Protein AF-A0A662UHN3-F1 (afdb_monomer)

Secondary structure (DSSP, 8-state):
---EEEEEETTTTEEEEEETTEEEEEETT-SSEEEEETT-S-TT-EEEEEEEEEEEE--STTSPPEEEEEEEEEEETTTEEEEEEEETTT--EEEEEEE-

Foldseek 3Di:
DDKDFQDADVVLQWTWIDDQQKTFIDGPPDDGGLEIDHNNHDRPKDKHWDDKDWDFADLDPPDGTFIWIWTWMAIPPVRKIKIFIAGSVRRYTSDIDTDD

Mean predicted aligned error: 3.83 Å

pLDDT: mean 92.34, std 6.49, range [61.84, 98.25]

Sequence (100 aa):
MKEVVFFEDRYVGLKLVKDCRCLCVYKVGIIGPTDVRDDFFEANEEVEAVMKSFKEQVVEAGKPPRKVLIVKGVRRPQGKTFKIVLDVETGKIIRIMYEA

Radius of gyration: 13.31 Å; Cα contacts (8 Å, |Δi|>4): 222; chains: 1; bounding box: 29×28×34 Å

Solvent-accessible surface area (backbone atoms only — not comparable to full-atom values): 5647 Å² total; per-residue (Å²): 129,74,71,40,78,42,42,75,41,78,90,73,32,40,34,39,29,39,46,63,28,24,41,33,24,32,33,73,95,52,90,63,65,56,30,74,39,77,70,68,43,56,80,86,52,47,66,44,57,79,46,77,48,80,47,77,43,67,86,50,92,97,50,77,64,40,56,32,41,36,40,32,34,39,35,38,92,80,67,47,34,36,37,40,33,27,35,54,87,73,34,32,76,77,47,77,46,77,52,134

Structure (mmCIF, N/CA/C/O backbone):
data_AF-A0A662UHN3-F1
#
_entry.id   AF-A0A662UHN3-F1
#
loop_
_atom_site.group_PDB
_atom_site.id
_atom_site.type_symbol
_atom_site.label_atom_id
_atom_site.label_alt_id
_atom_site.label_comp_id
_atom_site.label_asym_id
_atom_site.label_entity_id
_atom_site.label_seq_id
_atom_site.pdbx_PDB_ins_code
_atom_site.Cartn_x
_atom_site.Cartn_y
_atom_site.Cartn_z
_atom_site.occupancy
_atom_site.B_iso_or_equiv
_atom_site.auth_seq_id
_atom_site.auth_comp_id
_atom_site.auth_asym_id
_atom_site.auth_atom_id
_atom_site.pdbx_PDB_model_num
ATOM 1 N N . MET A 1 1 ? 0.494 -8.099 -17.974 1.00 61.84 1 MET A N 1
ATOM 2 C CA . MET A 1 1 ? 1.621 -7.996 -17.015 1.00 61.84 1 MET A CA 1
ATOM 3 C C . MET A 1 1 ? 1.227 -8.726 -15.746 1.00 61.84 1 MET A C 1
ATOM 5 O O . MET A 1 1 ? 0.038 -8.891 -15.520 1.00 61.84 1 MET A O 1
ATOM 9 N N . LYS A 1 2 ? 2.193 -9.220 -14.969 1.00 75.12 2 LYS A N 1
ATOM 10 C CA . LYS A 1 2 ? 1.918 -9.943 -13.723 1.00 75.12 2 LYS A CA 1
ATOM 11 C C . LYS A 1 2 ? 1.842 -8.948 -12.564 1.00 75.12 2 LYS A C 1
ATOM 13 O O . LYS A 1 2 ? 2.690 -8.063 -12.486 1.00 75.12 2 LYS A O 1
ATOM 18 N N . GLU A 1 3 ? 0.865 -9.112 -11.680 1.00 87.81 3 GLU A N 1
ATOM 19 C CA . GLU A 1 3 ? 0.824 -8.405 -10.399 1.00 87.81 3 GLU A CA 1
ATOM 20 C C . GLU A 1 3 ? 2.093 -8.691 -9.581 1.00 87.81 3 GLU A C 1
ATOM 22 O O . GLU A 1 3 ? 2.536 -9.840 -9.476 1.00 87.81 3 GLU A O 1
ATOM 27 N N . VAL A 1 4 ? 2.667 -7.653 -8.974 1.00 93.88 4 VAL A N 1
ATOM 28 C CA . VAL A 1 4 ? 3.853 -7.759 -8.117 1.00 93.88 4 VAL A CA 1
ATOM 29 C C . VAL A 1 4 ? 3.484 -7.359 -6.697 1.00 93.88 4 VAL A C 1
ATOM 31 O O . VAL A 1 4 ? 3.238 -6.189 -6.405 1.00 93.88 4 VAL A O 1
ATOM 34 N N . VAL A 1 5 ? 3.470 -8.333 -5.790 1.00 96.06 5 VAL A N 1
ATOM 35 C CA . VAL A 1 5 ? 3.376 -8.070 -4.351 1.00 96.06 5 VAL A CA 1
ATOM 36 C C . VAL A 1 5 ? 4.745 -7.607 -3.868 1.00 96.06 5 VAL A C 1
ATOM 38 O O . VAL A 1 5 ? 5.675 -8.406 -3.815 1.00 96.06 5 VAL A O 1
ATOM 41 N N . PHE A 1 6 ? 4.874 -6.329 -3.521 1.00 95.50 6 PHE A N 1
ATOM 42 C CA . PHE A 1 6 ? 6.142 -5.772 -3.029 1.00 95.50 6 PHE A CA 1
ATOM 43 C C . PHE A 1 6 ? 6.154 -5.571 -1.511 1.00 95.50 6 PHE A C 1
ATOM 45 O O . PHE A 1 6 ? 7.193 -5.258 -0.933 1.00 95.50 6 PHE A O 1
ATOM 52 N N . PHE A 1 7 ? 5.002 -5.745 -0.859 1.00 97.19 7 PHE A N 1
ATOM 53 C CA . PHE A 1 7 ? 4.874 -5.708 0.590 1.00 97.19 7 PHE A CA 1
ATOM 54 C C . PHE A 1 7 ? 3.656 -6.513 1.060 1.00 97.19 7 PHE A C 1
ATOM 56 O O . PHE A 1 7 ? 2.558 -6.354 0.526 1.00 97.19 7 PHE A O 1
ATOM 63 N N . GLU A 1 8 ? 3.828 -7.319 2.106 1.00 96.81 8 GLU A N 1
ATOM 64 C CA . GLU A 1 8 ? 2.749 -8.026 2.800 1.00 96.81 8 GLU A CA 1
ATOM 65 C C . GLU A 1 8 ? 3.036 -8.028 4.305 1.00 96.81 8 GLU A C 1
ATOM 67 O O . GLU A 1 8 ? 4.104 -8.452 4.751 1.00 96.81 8 GLU A O 1
ATOM 72 N N . ASP A 1 9 ? 2.074 -7.564 5.098 1.00 95.62 9 ASP A N 1
ATOM 73 C CA . ASP A 1 9 ? 2.091 -7.698 6.548 1.00 95.62 9 ASP A CA 1
ATOM 74 C C . ASP A 1 9 ? 0.912 -8.558 6.999 1.00 95.62 9 ASP A C 1
ATOM 76 O O . ASP A 1 9 ? -0.244 -8.129 7.013 1.00 95.62 9 ASP A O 1
ATOM 80 N N . ARG A 1 10 ? 1.224 -9.799 7.378 1.00 93.69 10 ARG A N 1
ATOM 81 C CA . ARG A 1 10 ? 0.232 -10.789 7.811 1.00 93.69 10 ARG A CA 1
ATOM 82 C C . ARG A 1 10 ? -0.358 -10.498 9.184 1.00 93.69 10 ARG A C 1
ATOM 84 O O . ARG A 1 10 ? -1.449 -10.979 9.463 1.00 93.69 10 ARG A O 1
ATOM 91 N N . TYR A 1 11 ? 0.336 -9.732 10.028 1.00 91.81 11 TYR A N 1
ATOM 92 C CA . TYR A 1 11 ? -0.154 -9.417 11.367 1.00 91.81 11 TYR A CA 1
ATOM 93 C C . TYR A 1 11 ? -1.336 -8.450 11.298 1.00 91.81 11 TYR A C 1
ATOM 95 O O . TYR A 1 11 ? -2.343 -8.654 11.967 1.00 91.81 11 TYR A O 1
ATOM 103 N N . VAL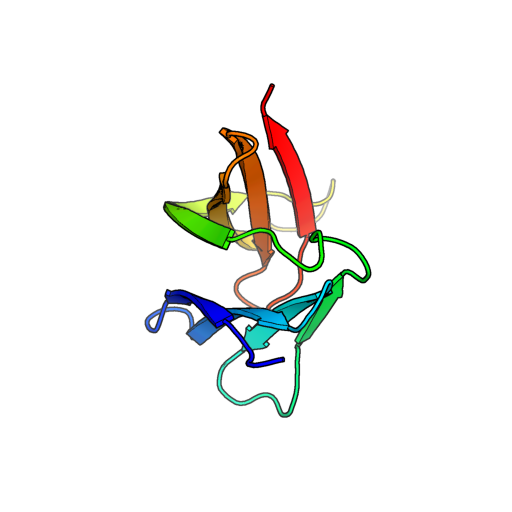 A 1 12 ? -1.246 -7.434 10.436 1.00 93.56 12 VAL A N 1
ATOM 104 C CA . VAL A 1 12 ? -2.366 -6.507 10.195 1.00 93.56 12 VAL A CA 1
ATOM 105 C C . VAL A 1 12 ? -3.241 -6.877 8.999 1.00 93.56 12 VAL A C 1
ATOM 107 O O . VAL A 1 12 ? -4.262 -6.232 8.755 1.00 93.56 12 VAL A O 1
ATOM 110 N N . GLY A 1 13 ? -2.852 -7.910 8.253 1.00 96.06 13 GLY A N 1
ATOM 111 C CA . GLY A 1 13 ? -3.588 -8.408 7.098 1.00 96.06 13 GLY A CA 1
ATOM 112 C C . GLY A 1 13 ? -3.650 -7.402 5.951 1.00 96.06 13 GLY A C 1
ATOM 113 O O . GLY A 1 13 ? -4.701 -7.280 5.327 1.00 96.06 13 GLY A O 1
ATOM 114 N N . LEU A 1 14 ? -2.562 -6.669 5.690 1.00 97.62 14 LEU A N 1
ATOM 115 C CA . LEU A 1 14 ? -2.465 -5.706 4.587 1.00 97.62 14 LEU A CA 1
ATOM 116 C C . LEU A 1 14 ? -1.400 -6.125 3.575 1.0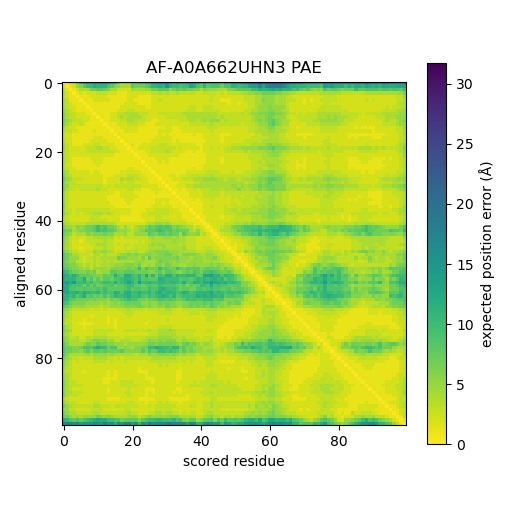0 97.62 14 LEU A C 1
ATOM 118 O O . LEU A 1 14 ? -0.316 -6.575 3.943 1.00 97.62 14 LEU A O 1
ATOM 122 N N . LYS A 1 15 ? -1.692 -5.918 2.291 1.00 97.56 15 LYS A N 1
ATOM 123 C CA . LYS A 1 15 ? -0.797 -6.218 1.169 1.00 97.56 15 LYS A CA 1
ATOM 124 C C . LYS A 1 15 ? -0.767 -5.040 0.198 1.00 97.56 15 LYS A C 1
ATOM 126 O O . LYS A 1 15 ? -1.825 -4.529 -0.161 1.00 97.56 15 LYS A O 1
ATOM 131 N N . LEU A 1 16 ? 0.423 -4.635 -0.245 1.00 97.75 16 LEU A N 1
ATOM 132 C CA . LEU A 1 16 ? 0.601 -3.668 -1.329 1.00 97.75 16 LEU A CA 1
ATOM 133 C C . LEU A 1 16 ? 1.060 -4.382 -2.594 1.00 97.75 16 LEU A C 1
ATOM 135 O O . LEU A 1 16 ? 1.997 -5.186 -2.580 1.00 97.75 16 LEU A O 1
ATOM 139 N N . VAL A 1 17 ? 0.388 -4.064 -3.691 1.00 97.38 17 VAL A N 1
ATOM 140 C CA . VAL A 1 17 ? 0.583 -4.701 -4.987 1.00 97.38 17 VAL A CA 1
ATOM 141 C C . VAL A 1 17 ? 0.791 -3.624 -6.036 1.00 97.38 17 VAL A C 1
ATOM 143 O O . VAL A 1 17 ? 0.044 -2.651 -6.087 1.00 97.38 17 VAL A O 1
ATOM 146 N N . LYS A 1 18 ? 1.806 -3.805 -6.875 1.00 95.75 18 LYS A N 1
ATOM 147 C CA . LYS A 1 18 ? 1.897 -3.132 -8.165 1.00 95.75 18 LYS A CA 1
ATOM 148 C C . LYS A 1 18 ? 1.136 -3.980 -9.173 1.00 95.75 18 LYS A C 1
ATOM 150 O O . LYS A 1 18 ? 1.583 -5.076 -9.510 1.00 95.75 18 LYS A O 1
ATOM 155 N N . ASP A 1 19 ? -0.001 -3.484 -9.633 1.00 94.75 19 ASP A N 1
ATOM 156 C CA . ASP A 1 19 ? -0.736 -4.077 -10.745 1.00 94.75 19 ASP A CA 1
ATOM 157 C C . ASP A 1 19 ? -0.600 -3.162 -11.960 1.00 94.75 19 ASP A C 1
ATOM 159 O O . ASP A 1 19 ? -1.130 -2.054 -11.986 1.00 94.75 19 ASP A O 1
ATOM 163 N N . CYS A 1 20 ? 0.186 -3.594 -12.946 1.00 92.62 20 CYS A N 1
ATOM 164 C CA . CYS A 1 20 ? 0.592 -2.768 -14.081 1.00 92.62 20 CYS A CA 1
ATOM 165 C C . CYS A 1 20 ? 1.218 -1.433 -13.618 1.00 92.62 20 CYS A C 1
ATOM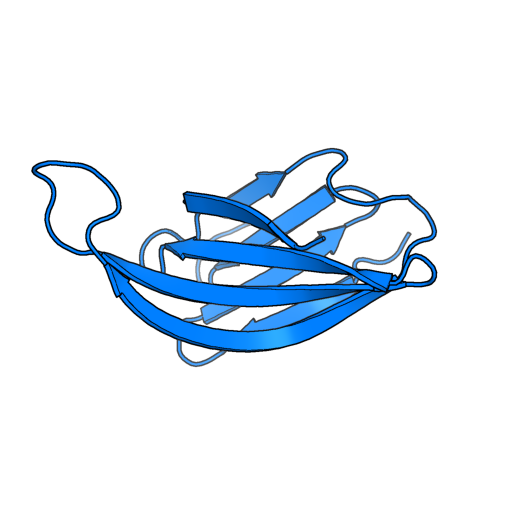 167 O O . CYS A 1 20 ? 2.363 -1.422 -13.158 1.00 92.62 20 CYS A O 1
ATOM 169 N N . ARG A 1 21 ? 0.479 -0.323 -13.738 1.00 94.62 21 ARG A N 1
ATOM 170 C CA . ARG A 1 21 ? 0.877 1.030 -13.305 1.00 94.62 21 ARG A CA 1
ATOM 171 C C . ARG A 1 21 ? 0.204 1.469 -12.002 1.00 94.62 21 ARG A C 1
ATOM 173 O O . ARG A 1 21 ? 0.519 2.532 -11.477 1.00 94.62 21 ARG A O 1
ATOM 180 N N . CYS A 1 22 ? -0.703 0.664 -11.463 1.00 95.69 22 CYS A N 1
ATOM 181 C CA . CYS A 1 22 ? -1.492 0.998 -10.291 1.00 95.69 22 CYS A CA 1
ATOM 182 C C . CYS A 1 22 ? -0.815 0.504 -9.009 1.00 95.69 22 CYS A C 1
ATOM 184 O O . CYS A 1 22 ? -0.196 -0.564 -8.967 1.00 95.69 22 CYS A O 1
ATOM 186 N N . LEU A 1 23 ? -0.964 1.283 -7.940 1.00 97.12 23 LEU A N 1
ATOM 187 C CA . LEU A 1 23 ? -0.726 0.835 -6.574 1.00 97.12 23 LEU A CA 1
ATOM 188 C C . LEU A 1 23 ? -2.052 0.372 -5.979 1.00 97.12 23 LEU A C 1
ATOM 190 O O . LEU A 1 23 ? -2.940 1.188 -5.750 1.00 97.12 23 LEU A O 1
ATOM 194 N N . CYS A 1 24 ? -2.152 -0.915 -5.679 1.00 97.88 24 CYS A N 1
ATOM 195 C CA . CYS A 1 24 ? -3.334 -1.527 -5.092 1.00 97.88 24 CYS A CA 1
ATOM 196 C C . CYS A 1 24 ? -3.048 -1.937 -3.646 1.00 97.88 24 CYS A C 1
ATOM 198 O O . CYS A 1 24 ? -2.036 -2.587 -3.359 1.00 97.88 24 CYS A O 1
ATOM 200 N N . VAL A 1 25 ? -3.955 -1.593 -2.735 1.00 98.12 25 VAL A N 1
ATOM 201 C CA . VAL A 1 25 ? -3.953 -2.088 -1.357 1.00 98.12 25 VAL A CA 1
ATOM 202 C C . VAL A 1 25 ? -4.995 -3.181 -1.236 1.00 98.12 25 VAL A C 1
ATOM 204 O O . VAL A 1 25 ? -6.132 -2.998 -1.648 1.00 98.12 25 VAL A O 1
ATOM 207 N N . TYR A 1 26 ? -4.618 -4.308 -0.650 1.00 98.06 26 TYR A N 1
ATOM 208 C CA . TYR A 1 26 ? -5.532 -5.391 -0.318 1.00 98.06 26 TYR A CA 1
ATOM 209 C C . TYR A 1 26 ? -5.558 -5.593 1.191 1.00 98.06 26 TYR A C 1
ATOM 211 O O . TYR A 1 26 ? -4.523 -5.493 1.858 1.00 98.06 26 TYR A O 1
ATOM 219 N N . LYS A 1 27 ? -6.736 -5.942 1.710 1.00 97.19 27 LYS A N 1
ATOM 220 C CA . LYS A 1 27 ? -6.944 -6.300 3.111 1.00 97.19 27 LYS A CA 1
ATOM 221 C C . LYS A 1 27 ? -7.542 -7.698 3.217 1.00 97.19 27 LYS A C 1
ATOM 223 O O . LYS A 1 27 ? -8.446 -8.053 2.464 1.00 97.19 27 LYS A O 1
ATOM 228 N N . VAL A 1 28 ? -7.045 -8.486 4.166 1.00 96.12 28 VAL A N 1
ATOM 229 C CA . VAL A 1 28 ? -7.576 -9.822 4.464 1.00 96.12 28 VAL A CA 1
ATOM 230 C C . VAL A 1 28 ? -9.072 -9.733 4.777 1.00 96.12 28 VAL A C 1
ATOM 232 O O . VAL A 1 28 ? -9.500 -8.898 5.571 1.00 96.12 28 VAL A O 1
ATOM 235 N N . GLY A 1 29 ? -9.856 -10.609 4.146 1.00 94.88 29 GLY A N 1
ATOM 236 C CA . GLY A 1 29 ? -11.308 -10.684 4.327 1.00 94.88 29 GLY A CA 1
ATOM 237 C C . GLY A 1 29 ? -12.125 -9.732 3.448 1.00 94.88 29 GLY A C 1
ATOM 238 O O . GLY A 1 29 ? -13.349 -9.799 3.494 1.00 94.88 29 GLY A O 1
ATOM 239 N N . ILE A 1 30 ? -11.488 -8.884 2.632 1.00 95.88 30 ILE A N 1
ATOM 240 C CA . ILE A 1 30 ? -12.174 -8.011 1.670 1.00 95.88 30 ILE A CA 1
ATOM 241 C C . ILE A 1 30 ? -11.940 -8.533 0.250 1.00 95.88 30 ILE A C 1
ATOM 243 O O . ILE A 1 30 ? -10.822 -8.888 -0.121 1.00 95.88 30 ILE A O 1
ATOM 247 N N . ILE A 1 31 ? -13.012 -8.601 -0.543 1.00 95.75 31 ILE A N 1
ATOM 248 C CA . ILE A 1 31 ? -12.942 -8.985 -1.954 1.00 95.75 31 ILE A CA 1
ATOM 249 C C . ILE A 1 31 ? -12.466 -7.773 -2.763 1.00 95.75 31 ILE A C 1
ATOM 251 O O . ILE A 1 31 ? -13.117 -6.731 -2.755 1.00 95.75 31 ILE A O 1
ATOM 255 N N . GLY A 1 32 ? -11.353 -7.933 -3.482 1.00 95.19 32 GLY A N 1
ATOM 256 C CA . GLY A 1 32 ? -10.748 -6.869 -4.288 1.00 95.19 32 GLY A CA 1
ATOM 257 C C . GLY A 1 32 ? -9.881 -5.887 -3.483 1.00 95.19 32 GLY A C 1
ATOM 258 O O . GLY A 1 32 ? -9.679 -6.071 -2.277 1.00 95.19 32 GLY A O 1
ATOM 259 N N . PRO A 1 33 ? -9.311 -4.867 -4.149 1.00 97.38 33 PRO A N 1
ATOM 260 C CA . PRO A 1 33 ? -8.490 -3.865 -3.486 1.00 97.38 33 PRO A CA 1
ATOM 261 C C . PRO A 1 33 ? -9.341 -2.892 -2.655 1.00 97.38 33 PRO A C 1
ATOM 263 O O . PRO A 1 33 ? -10.403 -2.442 -3.079 1.00 97.38 33 PRO A O 1
ATOM 266 N N . THR A 1 34 ? -8.852 -2.533 -1.469 1.00 98.06 34 THR A N 1
ATOM 267 C CA . THR A 1 34 ? -9.465 -1.545 -0.566 1.00 98.06 34 THR A CA 1
ATOM 268 C C . THR A 1 34 ? -9.164 -0.102 -0.960 1.00 98.06 34 THR A C 1
ATOM 270 O O . THR A 1 34 ? -9.908 0.808 -0.588 1.00 98.06 34 THR A O 1
ATOM 273 N N . ASP A 1 35 ? -8.068 0.114 -1.685 1.00 98.25 35 ASP A N 1
ATOM 274 C CA . ASP A 1 35 ? -7.668 1.402 -2.248 1.00 98.25 35 ASP A CA 1
ATOM 275 C C . ASP A 1 35 ? -6.801 1.152 -3.490 1.00 98.25 35 ASP A C 1
ATOM 277 O O . ASP A 1 35 ? -6.031 0.186 -3.534 1.00 98.25 35 ASP A O 1
ATOM 281 N N . VAL A 1 36 ? -6.938 2.013 -4.494 1.00 97.75 36 VAL A N 1
ATOM 282 C CA . VAL A 1 36 ? -6.202 1.951 -5.758 1.00 97.75 36 VAL A CA 1
ATOM 283 C C . VAL A 1 36 ? -5.729 3.358 -6.106 1.00 97.75 36 VAL A C 1
ATOM 285 O O . VAL A 1 36 ? -6.499 4.318 -6.057 1.00 97.75 36 VAL A O 1
ATOM 288 N N . ARG A 1 37 ? -4.448 3.488 -6.453 1.00 97.25 37 ARG A N 1
ATOM 289 C CA . ARG A 1 37 ? -3.880 4.713 -7.026 1.00 97.25 37 ARG A CA 1
ATOM 290 C C . ARG A 1 37 ? -3.416 4.426 -8.437 1.00 97.25 37 ARG A C 1
ATOM 292 O O . ARG A 1 37 ? -2.408 3.742 -8.633 1.00 97.25 37 ARG A O 1
ATOM 299 N N . ASP A 1 38 ? -4.171 4.957 -9.384 1.00 96.12 38 ASP A N 1
ATOM 300 C CA . ASP A 1 38 ? -3.877 4.850 -10.805 1.00 96.12 38 ASP A CA 1
ATOM 301 C C . ASP A 1 38 ? -2.618 5.632 -11.165 1.00 96.12 38 ASP A C 1
ATOM 303 O O . ASP A 1 38 ? -2.298 6.644 -10.536 1.00 96.12 38 ASP A O 1
ATOM 307 N N . ASP A 1 39 ? -1.882 5.114 -12.151 1.00 94.31 39 ASP A N 1
ATOM 308 C CA . ASP A 1 39 ? -0.626 5.681 -12.657 1.00 94.31 39 ASP A CA 1
ATOM 309 C C . ASP A 1 39 ? 0.397 6.037 -11.563 1.00 94.31 39 ASP A C 1
ATOM 311 O O . ASP A 1 39 ? 1.253 6.908 -11.733 1.00 94.31 39 ASP A O 1
ATOM 315 N N . PHE A 1 40 ? 0.343 5.338 -10.423 1.00 94.38 40 PHE A N 1
ATOM 316 C CA . PHE A 1 40 ? 1.321 5.516 -9.360 1.00 94.38 40 PHE A CA 1
ATOM 317 C C 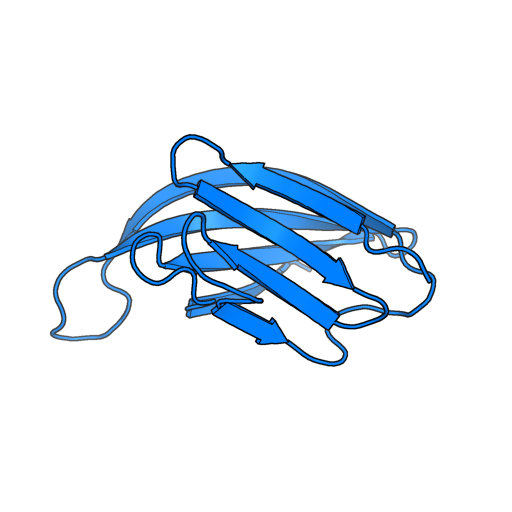. PHE A 1 40 ? 2.711 5.096 -9.824 1.00 94.38 40 PHE A C 1
ATOM 319 O O . PHE A 1 40 ? 3.691 5.735 -9.434 1.00 94.38 40 PHE A O 1
ATOM 326 N N . PHE A 1 41 ? 2.788 4.037 -10.632 1.00 93.31 41 PHE A N 1
ATOM 327 C CA . PHE A 1 41 ? 4.025 3.467 -11.130 1.00 93.31 41 PHE A CA 1
ATOM 328 C C . PHE A 1 41 ? 4.208 3.628 -12.645 1.00 93.31 41 PHE A C 1
ATOM 330 O O . PHE A 1 41 ? 3.254 3.676 -13.426 1.00 93.31 41 PHE A O 1
ATOM 337 N N . GLU A 1 42 ? 5.463 3.612 -13.079 1.00 90.50 42 GLU A N 1
ATOM 338 C CA . GLU A 1 42 ? 5.822 3.422 -14.484 1.00 90.50 42 GLU A CA 1
ATOM 339 C C . GLU A 1 42 ? 5.688 1.947 -14.901 1.00 90.50 42 GLU A C 1
ATOM 341 O O . GLU A 1 42 ? 5.858 1.022 -14.100 1.00 90.50 42 GLU A O 1
ATOM 346 N N . ALA A 1 43 ? 5.404 1.699 -16.184 1.00 84.25 43 ALA A N 1
ATOM 347 C CA . ALA A 1 43 ? 5.152 0.342 -16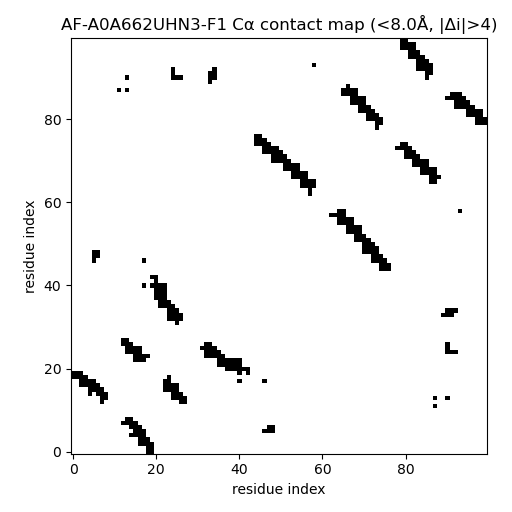.682 1.00 84.25 43 ALA A CA 1
ATOM 348 C C . ALA A 1 43 ? 6.322 -0.618 -16.387 1.00 84.25 43 ALA A C 1
ATOM 350 O O . ALA A 1 43 ? 6.114 -1.728 -15.895 1.00 84.25 43 ALA A O 1
ATOM 351 N N . ASN A 1 44 ? 7.551 -0.144 -16.604 1.00 84.25 44 ASN A N 1
ATOM 352 C CA . ASN A 1 44 ? 8.768 -0.953 -16.536 1.00 84.25 44 ASN A CA 1
ATOM 353 C C . ASN A 1 44 ? 9.563 -0.770 -15.237 1.00 84.25 44 ASN A C 1
ATOM 355 O O . ASN A 1 44 ? 10.689 -1.253 -15.159 1.00 84.25 44 ASN A O 1
ATOM 359 N N . GLU A 1 45 ? 9.032 -0.056 -14.237 1.00 89.31 45 GLU A N 1
ATOM 360 C CA . GLU A 1 45 ? 9.761 0.097 -12.976 1.00 89.31 45 GLU A CA 1
ATOM 361 C C . GLU A 1 45 ? 9.551 -1.095 -12.041 1.00 89.31 45 GLU A C 1
ATOM 363 O O . GLU A 1 45 ? 8.458 -1.675 -11.950 1.00 89.31 45 GLU A O 1
ATOM 368 N N . GLU A 1 46 ? 10.622 -1.439 -11.334 1.00 91.50 46 GLU A N 1
ATOM 369 C CA . GLU A 1 46 ? 10.601 -2.384 -10.227 1.00 91.50 46 GLU A CA 1
ATOM 370 C C . GLU A 1 46 ? 10.376 -1.624 -8.922 1.00 91.50 46 GLU A C 1
ATOM 372 O O . GLU A 1 46 ? 10.817 -0.483 -8.754 1.00 91.50 46 GLU A O 1
ATOM 377 N N . VAL A 1 47 ? 9.687 -2.262 -7.981 1.00 94.00 47 VAL A N 1
ATOM 378 C CA . VAL A 1 47 ? 9.385 -1.678 -6.678 1.00 94.00 47 VAL A CA 1
ATOM 379 C C . VAL A 1 47 ? 9.724 -2.663 -5.574 1.00 94.00 47 VAL A C 1
ATOM 381 O O . VAL A 1 47 ? 9.421 -3.850 -5.656 1.00 94.00 47 VAL A O 1
ATOM 384 N N . GLU A 1 48 ? 10.331 -2.135 -4.521 1.00 94.56 48 GLU A N 1
ATOM 385 C CA . GLU A 1 48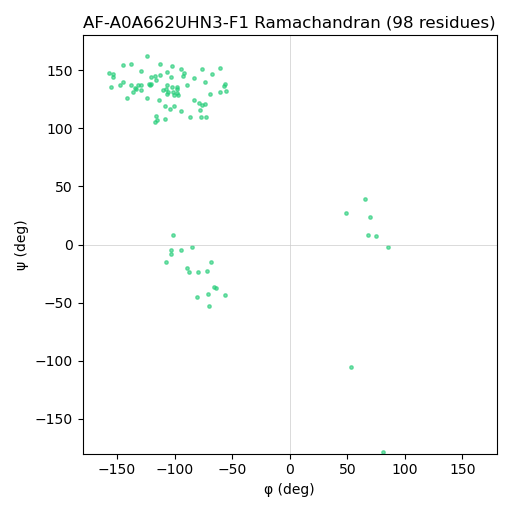 ? 10.728 -2.882 -3.337 1.00 94.56 48 GLU A CA 1
ATOM 386 C C . GLU A 1 48 ? 10.316 -2.091 -2.093 1.00 94.56 48 GLU A C 1
ATOM 388 O O . GLU A 1 48 ? 10.534 -0.877 -2.027 1.00 94.56 48 GLU A O 1
ATOM 393 N N . ALA A 1 49 ? 9.726 -2.753 -1.096 1.00 93.31 49 ALA A N 1
ATOM 394 C CA . ALA A 1 49 ? 9.562 -2.160 0.227 1.00 93.31 49 ALA A CA 1
ATOM 395 C C . ALA A 1 49 ? 10.847 -2.342 1.039 1.00 93.31 49 ALA A C 1
ATOM 397 O O . ALA A 1 49 ? 11.302 -3.460 1.252 1.00 93.31 49 ALA A O 1
ATOM 398 N N . VAL A 1 50 ? 11.401 -1.240 1.538 1.00 94.19 50 VAL A N 1
ATOM 399 C CA . VAL A 1 50 ? 12.684 -1.231 2.260 1.00 94.19 50 VAL A CA 1
ATOM 400 C C . VAL A 1 50 ? 12.529 -1.004 3.761 1.00 94.19 50 VAL A C 1
ATOM 402 O O . VAL A 1 50 ? 13.463 -1.224 4.524 1.00 94.19 50 VAL A O 1
ATOM 405 N N . MET A 1 51 ? 11.360 -0.545 4.214 1.00 93.88 51 MET A N 1
ATOM 406 C CA . MET A 1 51 ? 11.086 -0.341 5.637 1.00 93.88 51 MET A CA 1
ATOM 407 C C . MET A 1 51 ? 9.585 -0.374 5.912 1.00 93.88 51 MET A C 1
ATOM 409 O O . MET A 1 51 ? 8.784 0.108 5.109 1.00 93.88 51 MET A O 1
ATOM 413 N N . LYS A 1 52 ? 9.220 -0.856 7.104 1.00 93.38 52 LYS A N 1
ATOM 414 C 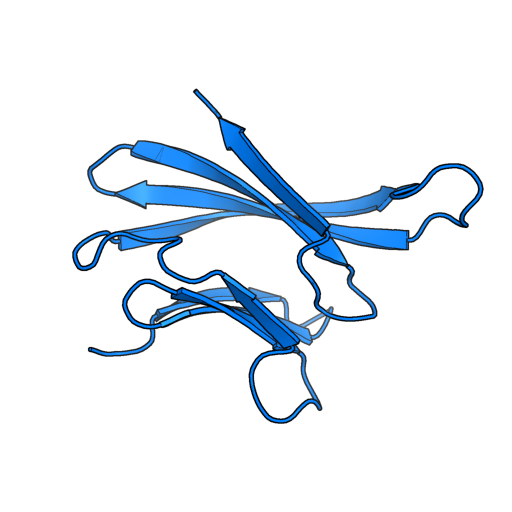CA . LYS A 1 52 ? 7.886 -0.690 7.685 1.00 93.38 52 LYS A CA 1
ATOM 415 C C . LYS A 1 52 ? 7.954 -0.144 9.111 1.00 93.38 52 LYS A C 1
ATOM 417 O O . LYS A 1 52 ? 8.908 -0.419 9.833 1.00 93.38 52 LYS A O 1
ATOM 422 N N . SER A 1 53 ? 6.940 0.611 9.520 1.00 93.19 53 SER A N 1
ATOM 423 C CA . SER A 1 53 ? 6.789 1.131 10.882 1.00 93.19 53 SER A CA 1
ATOM 424 C C . SER A 1 53 ? 5.311 1.218 11.253 1.00 93.19 53 SER A C 1
ATOM 426 O O . SER A 1 53 ? 4.501 1.672 10.450 1.00 93.19 53 SER A O 1
ATOM 428 N N . PHE A 1 54 ? 4.968 0.808 12.472 1.00 92.06 54 PHE A N 1
ATOM 429 C CA . PHE A 1 54 ? 3.626 0.951 13.037 1.00 92.06 54 PHE A CA 1
ATOM 430 C C . PHE A 1 54 ? 3.586 2.119 14.015 1.00 92.06 54 PHE A C 1
ATOM 432 O O . PHE A 1 54 ? 4.495 2.264 14.834 1.00 92.06 54 PHE A O 1
ATOM 439 N N . LYS A 1 55 ? 2.542 2.948 13.930 1.00 91.12 55 LYS A N 1
ATOM 440 C CA . LYS A 1 55 ? 2.332 4.096 14.823 1.00 91.12 55 LYS A CA 1
ATOM 441 C C . LYS A 1 55 ? 0.848 4.307 15.102 1.00 91.12 55 LYS A C 1
ATOM 443 O O . LYS A 1 55 ? 0.010 3.961 14.278 1.00 91.12 55 LYS A O 1
ATOM 448 N N . GLU A 1 56 ? 0.532 4.925 16.232 1.00 88.88 56 GLU A N 1
ATOM 449 C CA . GLU A 1 56 ? -0.762 5.580 16.434 1.00 88.88 56 GLU A CA 1
ATOM 450 C C . GLU A 1 56 ? -0.593 7.072 16.154 1.00 88.88 56 GLU A C 1
ATOM 452 O O . GLU A 1 56 ? 0.339 7.706 16.651 1.00 88.88 56 GLU A O 1
ATOM 457 N N . GLN A 1 57 ? -1.450 7.625 15.300 1.00 84.44 57 GLN A N 1
ATOM 458 C CA . GLN A 1 57 ? -1.348 9.011 14.855 1.00 84.44 57 GLN A CA 1
ATOM 459 C C . GLN A 1 57 ? -2.734 9.622 14.651 1.00 84.44 57 GLN A C 1
ATOM 461 O O . GLN A 1 57 ? -3.627 9.004 14.075 1.00 84.44 57 GLN A O 1
ATOM 466 N N . VAL A 1 58 ? -2.891 10.884 15.050 1.00 82.19 58 VAL A N 1
ATOM 467 C CA . VAL A 1 58 ? -4.025 11.715 14.631 1.00 82.19 58 VAL A CA 1
ATOM 468 C C . VAL A 1 58 ? -3.828 12.101 13.165 1.00 82.19 58 VAL A C 1
ATOM 470 O O . VAL A 1 58 ? -2.910 12.846 12.822 1.00 82.19 58 VAL A O 1
ATOM 473 N N . VAL A 1 59 ? -4.663 11.539 12.293 1.00 78.00 59 VAL A N 1
ATOM 474 C CA . VAL A 1 59 ? -4.615 11.768 10.837 1.00 78.00 59 VAL A CA 1
ATOM 475 C C . VAL A 1 59 ? -5.434 12.988 10.408 1.00 78.00 59 VAL A C 1
ATOM 477 O O . VAL A 1 59 ? -5.144 13.594 9.383 1.00 78.00 59 VAL A O 1
ATOM 480 N N . GLU A 1 60 ? -6.426 13.367 11.215 1.00 79.56 60 GLU A N 1
ATOM 481 C CA . GLU A 1 60 ? -7.360 14.468 10.973 1.00 79.56 60 GLU A CA 1
ATOM 482 C C . GLU A 1 60 ? -7.573 15.257 12.272 1.00 79.56 60 GLU A C 1
ATOM 484 O O . GLU A 1 60 ? -7.744 14.667 13.342 1.00 79.56 60 GLU A O 1
ATOM 489 N N . ALA A 1 61 ? -7.582 16.590 12.190 1.00 83.62 61 ALA A N 1
ATOM 490 C CA . ALA A 1 61 ? -7.778 17.447 13.357 1.00 83.62 61 ALA A CA 1
ATOM 491 C C . ALA A 1 61 ? -9.141 17.179 14.022 1.00 83.62 61 ALA A C 1
ATOM 493 O O . ALA A 1 61 ? -10.173 17.121 13.356 1.00 83.62 61 ALA A O 1
ATOM 494 N N . GLY A 1 62 ? -9.140 17.006 15.347 1.00 85.00 62 GLY A N 1
ATOM 495 C CA . GLY A 1 62 ? -10.354 16.726 16.120 1.00 85.00 62 GLY A CA 1
ATOM 496 C C . GLY A 1 62 ? -10.892 15.29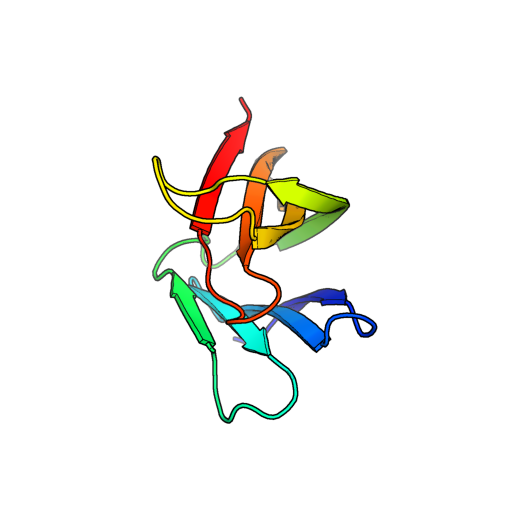3 15.996 1.00 85.00 62 GLY A C 1
ATOM 497 O O . GLY A 1 62 ? -11.972 15.012 16.512 1.00 85.00 62 GLY A O 1
ATOM 498 N N . LYS A 1 63 ? -10.170 14.376 15.337 1.00 85.25 63 LYS A N 1
ATOM 499 C CA . LYS A 1 63 ? -10.502 12.943 15.288 1.00 85.25 63 LYS A CA 1
ATOM 500 C C . LYS A 1 63 ? -9.613 12.133 16.242 1.00 85.25 63 LYS A C 1
ATOM 502 O O . LYS A 1 63 ? -8.488 12.553 16.523 1.00 85.25 63 LYS A O 1
ATOM 507 N N . PRO A 1 64 ? -10.083 10.969 16.733 1.00 86.12 64 PRO A N 1
ATOM 508 C CA . PRO A 1 64 ? -9.245 10.082 17.531 1.00 86.12 64 PRO A CA 1
ATOM 509 C C . PRO A 1 64 ? -8.019 9.598 16.732 1.00 86.12 64 PRO A C 1
ATOM 511 O O . PRO A 1 64 ? -8.093 9.495 15.499 1.00 86.12 64 PRO A O 1
ATOM 514 N N . PRO A 1 65 ? -6.895 9.286 17.409 1.00 88.81 65 PRO A N 1
ATOM 515 C CA . PRO A 1 65 ? -5.743 8.663 16.770 1.00 88.81 65 PRO A CA 1
ATOM 516 C C . PRO A 1 65 ? -6.137 7.354 16.082 1.00 88.81 65 PRO A C 1
ATOM 518 O O . PRO A 1 65 ? -6.887 6.554 16.640 1.00 88.81 65 PRO A O 1
ATOM 521 N N . ARG A 1 66 ? -5.607 7.123 14.880 1.00 91.19 66 ARG A N 1
ATOM 522 C CA . ARG A 1 66 ? -5.763 5.861 14.151 1.00 91.19 66 ARG A CA 1
ATOM 523 C C . ARG A 1 66 ? -4.459 5.078 14.180 1.00 91.19 66 ARG A C 1
ATOM 525 O O . ARG A 1 66 ? -3.370 5.661 14.181 1.00 91.19 66 ARG A O 1
ATOM 532 N N . LYS A 1 67 ? -4.572 3.750 14.174 1.00 94.62 67 LYS A N 1
ATOM 533 C CA . LYS A 1 67 ? -3.430 2.853 13.975 1.00 94.62 67 LYS A CA 1
ATOM 534 C C . LYS A 1 67 ? -3.032 2.898 12.509 1.00 94.62 67 LYS A C 1
ATOM 536 O O . LYS A 1 67 ? -3.833 2.570 11.634 1.00 94.62 67 LYS A O 1
ATOM 541 N N . VAL A 1 68 ? -1.792 3.289 12.249 1.00 95.50 68 VAL A N 1
ATOM 542 C CA . VAL A 1 68 ? -1.253 3.425 10.900 1.00 95.50 68 VAL A CA 1
ATOM 543 C C . VAL A 1 68 ? -0.049 2.523 10.677 1.00 95.50 68 VAL A C 1
ATOM 545 O O . VAL A 1 68 ? 0.786 2.318 11.563 1.00 95.50 68 VAL A O 1
ATOM 548 N N . LEU A 1 69 ? 0.046 2.013 9.455 1.00 96.12 69 LEU A N 1
ATOM 549 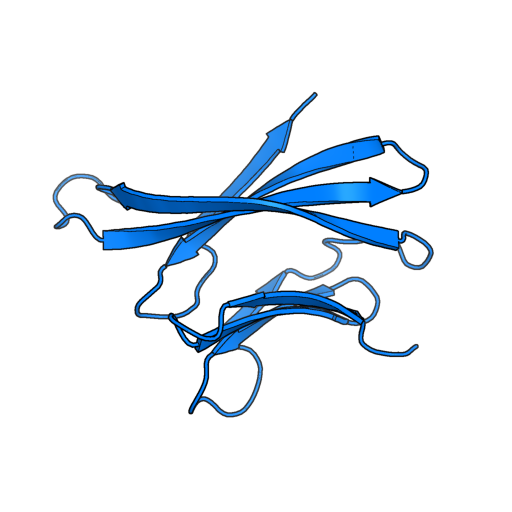C CA . LEU A 1 69 ? 1.208 1.314 8.932 1.00 96.12 69 LEU A CA 1
ATOM 550 C C . LEU A 1 69 ? 1.898 2.213 7.911 1.00 96.12 69 LEU A C 1
ATOM 552 O O . LEU A 1 69 ? 1.318 2.593 6.898 1.00 96.12 69 LEU A O 1
ATOM 556 N N . ILE A 1 70 ? 3.150 2.552 8.179 1.00 95.50 70 ILE A N 1
ATOM 557 C CA . ILE A 1 70 ? 3.995 3.343 7.295 1.00 95.50 70 ILE A CA 1
ATOM 558 C C . ILE A 1 70 ? 4.919 2.386 6.551 1.00 95.50 70 ILE A C 1
ATOM 560 O O . ILE A 1 70 ? 5.730 1.709 7.182 1.00 95.50 70 ILE A O 1
ATOM 564 N N . VAL A 1 71 ? 4.832 2.358 5.224 1.00 96.94 71 VAL A N 1
ATOM 565 C CA . VAL A 1 71 ? 5.702 1.560 4.352 1.00 96.94 71 VAL A CA 1
ATOM 566 C C . VAL A 1 71 ? 6.561 2.502 3.522 1.00 96.94 71 VAL A C 1
ATOM 568 O O . VAL A 1 71 ? 6.033 3.366 2.825 1.00 96.94 71 VAL A O 1
ATOM 571 N N . LYS A 1 72 ? 7.886 2.349 3.586 1.00 96.62 72 LYS A N 1
ATOM 572 C CA . LYS A 1 72 ? 8.813 3.027 2.675 1.00 96.62 72 LYS A CA 1
ATOM 573 C C . LYS A 1 72 ? 9.188 2.071 1.555 1.00 96.62 72 LYS A C 1
ATOM 575 O O . LYS A 1 72 ? 9.604 0.946 1.830 1.00 96.62 72 LYS A O 1
ATOM 580 N N . GLY A 1 73 ? 9.077 2.537 0.319 1.00 95.75 73 GLY A N 1
ATOM 581 C CA . GLY A 1 73 ? 9.513 1.806 -0.860 1.00 95.75 73 GLY A CA 1
ATOM 582 C C . GLY A 1 73 ? 10.509 2.589 -1.703 1.00 95.75 73 GLY A C 1
ATOM 583 O O . GLY A 1 73 ? 10.646 3.809 -1.572 1.00 95.75 73 GLY A O 1
ATOM 584 N N . VAL A 1 74 ? 11.215 1.859 -2.558 1.00 95.00 74 VAL A N 1
ATOM 585 C CA . VAL A 1 74 ? 12.155 2.374 -3.556 1.00 95.00 74 VAL A CA 1
ATOM 586 C C . VAL A 1 74 ? 11.684 1.912 -4.930 1.00 95.00 74 VAL A C 1
ATOM 588 O O . VAL A 1 74 ? 11.284 0.759 -5.095 1.00 95.00 74 VAL A O 1
ATOM 591 N N . ARG A 1 75 ? 11.743 2.813 -5.911 1.00 93.25 75 ARG A N 1
ATOM 592 C CA . ARG A 1 75 ? 11.499 2.528 -7.328 1.00 93.25 75 ARG A CA 1
ATOM 593 C C . ARG A 1 75 ? 12.829 2.402 -8.059 1.00 93.25 75 ARG A C 1
ATOM 595 O O . ARG A 1 75 ? 13.678 3.290 -7.940 1.00 93.25 75 ARG A O 1
ATOM 602 N N . ARG A 1 76 ? 13.023 1.321 -8.810 1.00 90.31 76 ARG A N 1
ATOM 603 C CA . ARG A 1 76 ? 14.227 1.078 -9.617 1.00 90.31 76 ARG A CA 1
ATOM 604 C C . ARG A 1 76 ? 13.894 1.119 -11.115 1.00 90.31 76 ARG A C 1
ATOM 606 O O . ARG A 1 76 ? 12.815 0.667 -11.499 1.00 90.31 76 ARG A O 1
ATOM 613 N N . PRO A 1 77 ? 14.822 1.608 -11.964 1.00 87.12 77 PRO A N 1
ATOM 614 C CA . PRO A 1 77 ? 16.202 2.019 -11.652 1.00 87.12 77 PRO A CA 1
ATOM 615 C C . PRO A 1 77 ? 16.360 3.460 -11.134 1.00 87.12 77 PRO A C 1
ATOM 617 O O . PRO A 1 77 ? 17.467 3.867 -10.805 1.00 87.12 77 PRO A O 1
ATOM 620 N N . GLN A 1 78 ? 15.283 4.244 -11.045 1.00 84.81 78 GLN A N 1
ATOM 621 C CA . GLN A 1 78 ? 15.343 5.688 -10.781 1.00 84.81 78 GLN A CA 1
ATOM 622 C C . GLN A 1 78 ? 15.826 6.046 -9.365 1.00 84.81 78 GLN A C 1
ATOM 624 O O . GLN A 1 78 ? 16.112 7.211 -9.106 1.00 84.81 78 GLN A O 1
ATOM 629 N N . GLY A 1 79 ? 15.850 5.090 -8.432 1.00 86.19 79 GLY A N 1
ATOM 630 C CA . GLY A 1 79 ? 16.243 5.312 -7.038 1.00 86.19 79 GLY A CA 1
ATOM 631 C C . GLY A 1 79 ? 15.258 6.176 -6.244 1.00 86.19 79 GLY A C 1
ATOM 632 O O . GLY A 1 79 ? 15.547 6.551 -5.111 1.00 86.19 79 GLY A O 1
ATOM 633 N N . LYS A 1 80 ? 14.087 6.492 -6.813 1.00 90.25 80 LYS A N 1
ATOM 634 C CA . LYS A 1 80 ? 13.090 7.359 -6.176 1.00 90.25 80 LYS A CA 1
ATOM 635 C C . LYS A 1 80 ? 12.475 6.653 -4.979 1.00 90.25 80 LYS A C 1
ATOM 637 O O . LYS A 1 80 ? 11.994 5.523 -5.093 1.00 90.25 80 LYS A O 1
ATOM 642 N N . THR A 1 81 ? 12.450 7.335 -3.843 1.00 94.69 81 THR A N 1
ATOM 643 C CA . THR A 1 81 ? 11.891 6.802 -2.603 1.00 94.69 81 THR A CA 1
ATOM 644 C C . THR A 1 81 ? 10.514 7.388 -2.328 1.00 94.69 81 THR A C 1
ATOM 646 O O . THR A 1 81 ? 10.220 8.547 -2.622 1.00 94.69 81 THR A O 1
ATOM 649 N N . PHE A 1 82 ? 9.638 6.564 -1.764 1.00 94.81 82 PHE A N 1
ATOM 650 C CA . PHE A 1 82 ? 8.304 6.980 -1.358 1.00 94.81 82 PHE A CA 1
ATOM 651 C C . PHE A 1 82 ? 7.946 6.386 0.000 1.00 94.81 82 PHE A C 1
ATOM 653 O O . PHE A 1 82 ? 8.446 5.334 0.396 1.00 94.81 82 PHE A O 1
ATOM 660 N N . LYS A 1 83 ? 7.038 7.052 0.706 1.00 95.94 83 LYS A N 1
ATOM 661 C CA . LYS A 1 83 ? 6.423 6.592 1.950 1.00 95.94 83 LYS A CA 1
ATOM 662 C C . LYS A 1 83 ? 4.911 6.583 1.786 1.00 95.94 83 LYS A C 1
ATOM 664 O O . LYS A 1 83 ? 4.326 7.609 1.450 1.00 95.94 83 LYS A O 1
ATOM 669 N N . ILE A 1 84 ? 4.289 5.443 2.059 1.00 96.06 84 ILE A N 1
ATOM 670 C CA . ILE A 1 84 ? 2.837 5.266 2.092 1.00 96.06 84 ILE A CA 1
ATOM 671 C C . ILE A 1 84 ? 2.424 5.133 3.551 1.00 96.06 84 ILE A C 1
ATOM 673 O O . ILE A 1 84 ? 2.994 4.330 4.287 1.00 96.06 84 ILE A O 1
ATOM 677 N N . VAL A 1 85 ? 1.433 5.915 3.964 1.00 95.56 85 VAL A N 1
ATOM 678 C CA . VAL A 1 85 ? 0.775 5.794 5.265 1.00 95.56 85 VAL A CA 1
ATOM 679 C C . VAL A 1 85 ? -0.582 5.142 5.039 1.00 95.56 85 VAL A C 1
ATOM 681 O O . VAL A 1 85 ? -1.432 5.706 4.348 1.00 95.56 85 VAL A O 1
ATOM 684 N N . LEU A 1 86 ? -0.766 3.956 5.607 1.00 96.00 86 LEU A N 1
ATOM 685 C CA . LEU A 1 86 ? -1.972 3.145 5.502 1.00 96.00 86 LEU A CA 1
ATOM 686 C C . LEU A 1 86 ? -2.734 3.179 6.817 1.00 96.00 86 LEU A C 1
ATOM 688 O O . LEU A 1 86 ? -2.141 3.029 7.884 1.00 96.00 86 LEU A O 1
ATOM 692 N N . ASP A 1 87 ? -4.046 3.313 6.730 1.00 95.38 87 ASP A N 1
ATOM 693 C CA . ASP A 1 87 ? -4.941 3.079 7.851 1.00 95.38 87 ASP A CA 1
ATOM 694 C C . ASP A 1 87 ? -5.087 1.567 8.069 1.00 95.38 87 ASP A C 1
ATOM 696 O O . ASP A 1 87 ? -5.510 0.843 7.166 1.00 95.38 87 ASP A O 1
ATOM 700 N N . VAL A 1 88 ? -4.708 1.067 9.249 1.00 95.56 88 VAL A N 1
ATOM 701 C CA . VAL A 1 88 ? -4.703 -0.381 9.527 1.00 95.56 88 VAL A CA 1
ATOM 702 C C . VAL A 1 88 ? -6.117 -0.957 9.528 1.00 95.56 88 VAL A C 1
ATOM 704 O O . VAL A 1 88 ? -6.335 -2.085 9.079 1.00 95.56 88 VAL A O 1
ATOM 707 N N . GLU A 1 89 ? -7.085 -0.192 10.018 1.00 93.75 89 GLU A N 1
ATOM 708 C CA . GLU A 1 89 ? -8.465 -0.637 10.169 1.00 93.75 89 GLU A CA 1
ATOM 709 C C . GLU A 1 89 ? -9.144 -0.798 8.808 1.00 93.75 89 GLU A C 1
ATOM 711 O O . GLU A 1 89 ? -9.616 -1.883 8.476 1.00 93.75 89 GLU A O 1
ATOM 716 N N . THR A 1 90 ? -9.104 0.240 7.978 1.00 94.44 90 THR A N 1
ATOM 717 C CA . THR A 1 90 ? -9.803 0.283 6.687 1.00 94.44 90 THR A CA 1
ATOM 718 C C . THR A 1 90 ? -8.979 -0.250 5.517 1.00 94.44 90 THR A C 1
ATOM 720 O O . THR A 1 90 ? -9.547 -0.605 4.487 1.00 94.44 90 THR A O 1
ATOM 723 N N . GLY A 1 91 ? -7.649 -0.312 5.642 1.00 95.44 91 GLY A N 1
ATOM 724 C CA . GLY A 1 91 ? -6.758 -0.654 4.532 1.00 95.44 91 GLY A CA 1
ATOM 725 C C . GLY A 1 91 ? -6.688 0.428 3.451 1.00 95.44 91 GLY A C 1
ATOM 726 O O . GLY A 1 91 ? -6.382 0.119 2.301 1.00 95.44 91 GLY A O 1
ATOM 727 N N . LYS A 1 92 ? -6.998 1.685 3.790 1.00 95.62 92 LYS A N 1
ATOM 728 C CA . LYS A 1 92 ? -6.924 2.822 2.862 1.00 95.62 92 LYS A CA 1
ATOM 729 C C . LYS A 1 92 ? -5.601 3.567 2.966 1.00 95.62 92 LYS A C 1
ATOM 731 O O . LYS A 1 92 ? -4.991 3.641 4.033 1.00 95.62 92 LYS A O 1
ATOM 736 N N . ILE A 1 93 ? -5.180 4.169 1.859 1.00 96.38 93 ILE A N 1
ATOM 737 C CA . ILE A 1 93 ? -4.035 5.073 1.820 1.00 96.38 93 ILE A CA 1
ATOM 738 C C . ILE A 1 93 ? -4.483 6.422 2.375 1.00 96.38 93 ILE A C 1
ATOM 740 O O . ILE A 1 93 ? -5.316 7.109 1.788 1.00 96.38 93 ILE A O 1
ATOM 744 N N . ILE A 1 94 ? -3.899 6.814 3.504 1.00 94.62 94 ILE A N 1
ATOM 745 C CA . ILE A 1 94 ? -4.129 8.124 4.120 1.00 94.62 94 ILE A CA 1
ATOM 746 C C . ILE A 1 94 ? -3.276 9.179 3.422 1.00 94.62 94 ILE A C 1
ATOM 748 O O . ILE A 1 94 ? -3.733 10.282 3.134 1.00 94.62 94 ILE A O 1
ATOM 752 N N . ARG A 1 95 ? -1.999 8.859 3.187 1.00 93.31 95 ARG A N 1
ATOM 753 C CA . ARG A 1 95 ? -1.031 9.811 2.646 1.00 93.31 95 ARG A CA 1
ATOM 754 C C . ARG A 1 95 ? 0.077 9.102 1.890 1.00 93.31 95 ARG A C 1
ATOM 756 O O . ARG A 1 95 ? 0.532 8.036 2.298 1.00 93.31 95 ARG A O 1
ATOM 763 N N . ILE A 1 96 ? 0.561 9.761 0.843 1.00 95.38 96 ILE A N 1
ATOM 764 C CA . ILE A 1 96 ? 1.795 9.402 0.152 1.00 95.38 96 ILE A CA 1
ATOM 765 C C . ILE A 1 96 ? 2.753 10.588 0.226 1.00 95.38 96 ILE A C 1
ATOM 767 O O . ILE A 1 96 ? 2.343 11.741 0.092 1.00 95.38 96 ILE A O 1
ATOM 771 N N . MET A 1 97 ? 4.026 10.308 0.481 1.00 94.69 97 MET A N 1
ATOM 772 C CA . MET A 1 97 ? 5.103 11.292 0.490 1.00 94.69 97 MET A CA 1
ATOM 773 C C . MET A 1 97 ? 6.242 10.784 -0.384 1.00 94.69 97 MET A C 1
ATOM 775 O O . MET A 1 97 ? 6.595 9.608 -0.308 1.00 94.69 97 MET A O 1
ATOM 779 N N . TYR A 1 98 ? 6.819 11.671 -1.184 1.00 90.75 98 TYR A N 1
ATOM 780 C CA . TYR A 1 98 ? 8.029 11.394 -1.950 1.00 90.75 98 TYR A CA 1
ATOM 781 C C . TYR A 1 98 ? 9.221 11.954 -1.183 1.00 90.75 98 TYR A C 1
ATOM 783 O O . TYR A 1 98 ? 9.151 13.070 -0.667 1.00 90.75 98 TYR A O 1
ATOM 791 N N . GLU A 1 99 ? 10.276 11.159 -1.060 1.00 81.69 99 GLU A N 1
ATOM 792 C CA . GLU A 1 99 ? 11.544 11.620 -0.502 1.00 81.69 99 GLU A CA 1
ATOM 793 C C . GLU A 1 99 ? 12.481 11.959 -1.667 1.00 81.69 99 GLU A C 1
ATOM 795 O O . GLU A 1 99 ? 12.501 11.244 -2.675 1.00 81.69 99 GLU A O 1
ATOM 800 N N . ALA A 1 100 ? 13.154 13.107 -1.548 1.00 61.84 100 ALA A N 1
ATOM 801 C CA . ALA A 1 100 ? 14.112 13.610 -2.529 1.00 61.84 100 ALA A CA 1
ATOM 802 C C . ALA A 1 100 ? 15.426 12.824 -2.477 1.00 61.84 100 ALA A C 1
ATOM 804 O O . ALA A 1 100 ? 15.817 12.413 -1.358 1.00 61.84 100 ALA A O 1
#

Nearest PDB structures (foldseek):
  7lxe-assembly1_A  TM=8.205E-01  e=1.210E+00  Homo sapiens
  6vch-assembly6_F  TM=4.523E-01  e=5.830E-02  Nitrosotalea devaniterrae
  2xqn-assembly1_M  TM=7.756E-01  e=1.423E+00  Homo sapiens
  7lxf-assembly1_A  TM=8.125E-01  e=1.767E+00  Homo sapiens
  4my6-assembly1_A  TM=7.939E-01  e=1.767E+00  Homo sapiens